Protein AF-A0A1H4N1U4-F1 (afdb_monomer)

Sequence (52 aa):
MRTSILDAIEDPSRRTRAGIVCPSCGSAHVAQVLGDNGGVSYVCTACGHSWS

InterPro domains:
  IPR024064 FdhE-like superfamily [G3DSA:3.90.1670.10] (2-52)
  IPR024064 FdhE-like superfamily [SSF144020] (21-52)

Mean predicted aligned error: 11.48 Å

Radius of gyration: 15.82 Å; Cα contacts (8 Å, |Δi|>4): 59; chains: 1; bounding box: 24×20×54 Å

Solvent-accessible surface area (backbone atoms only — not comparable to full-atom values): 3491 Å² total; per-residue (Å²): 133,88,83,68,76,84,66,74,67,66,52,81,71,74,73,52,65,92,58,71,51,33,91,88,78,67,45,67,50,54,47,79,43,77,44,98,84,76,46,61,32,38,34,20,78,80,81,69,56,70,53,108

Foldseek 3Di:
DDDDCVVVPPPPCVPQPVADADPVPRHSQKDWDQDPVRDIKIARPVPGDIDD

pLDDT: mean 77.93, std 18.35, range [45.28, 95.62]

Structure (mmCIF, N/CA/C/O backbone):
data_AF-A0A1H4N1U4-F1
#
_entry.id   AF-A0A1H4N1U4-F1
#
loop_
_atom_site.group_PDB
_atom_site.id
_atom_site.type_symbol
_atom_site.label_atom_id
_atom_site.label_alt_id
_atom_site.label_comp_id
_atom_site.label_asym_id
_atom_site.label_entity_id
_atom_site.label_seq_id
_atom_site.pdbx_PDB_ins_code
_atom_site.Cartn_x
_atom_site.Cartn_y
_atom_site.Cartn_z
_atom_site.occupancy
_atom_site.B_iso_or_equiv
_atom_site.auth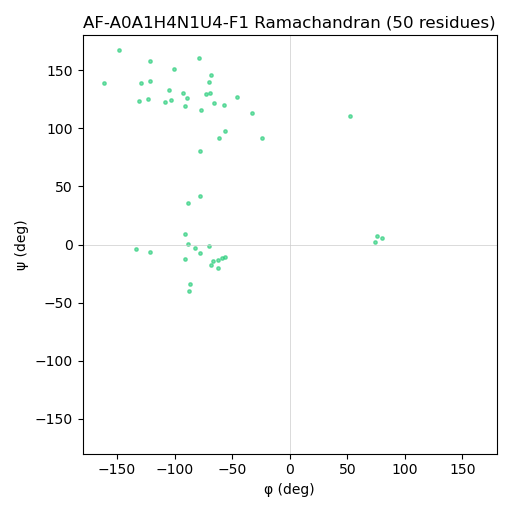_seq_id
_atom_site.auth_comp_id
_atom_site.auth_asym_id
_atom_site.auth_atom_id
_atom_site.pdbx_PDB_model_num
ATOM 1 N N . MET A 1 1 ? -6.472 -10.714 43.181 1.00 45.28 1 MET A N 1
ATOM 2 C CA . MET A 1 1 ? -5.414 -10.591 42.149 1.00 45.28 1 MET A CA 1
ATOM 3 C C . MET A 1 1 ? -5.780 -11.557 41.030 1.00 45.28 1 MET A C 1
ATOM 5 O O . MET A 1 1 ? -5.920 -12.731 41.324 1.00 45.28 1 MET A O 1
ATOM 9 N N . ARG A 1 2 ? -6.322 -11.065 39.901 1.00 58.16 2 ARG A N 1
ATOM 10 C CA . ARG A 1 2 ? -5.600 -10.839 38.619 1.00 58.16 2 ARG A CA 1
ATOM 11 C C . ARG A 1 2 ? -4.855 -12.118 38.199 1.00 58.16 2 ARG A C 1
ATOM 13 O O . ARG A 1 2 ? -3.913 -12.487 38.877 1.00 58.16 2 ARG A O 1
ATOM 20 N N . THR A 1 3 ? -5.236 -12.832 37.145 1.00 46.12 3 THR A N 1
ATOM 21 C CA . THR A 1 3 ? -5.424 -12.323 35.781 1.00 46.12 3 THR A CA 1
ATOM 22 C C . THR A 1 3 ? -6.280 -13.290 34.948 1.00 46.12 3 THR A C 1
ATOM 24 O O . THR A 1 3 ? -6.161 -14.507 35.079 1.00 46.12 3 THR A O 1
ATOM 27 N N . SER A 1 4 ? -7.185 -12.739 34.141 1.00 54.81 4 SER A N 1
ATOM 28 C CA . SER A 1 4 ? -8.108 -13.469 33.276 1.00 54.81 4 SER A CA 1
ATOM 29 C C . SER A 1 4 ? -7.360 -14.062 32.086 1.00 54.81 4 SER A C 1
ATOM 31 O O . SER A 1 4 ? -6.684 -13.346 31.356 1.00 54.81 4 SER A O 1
ATOM 33 N N . ILE A 1 5 ? -7.550 -15.359 31.836 1.00 63.75 5 ILE A N 1
ATOM 34 C CA . ILE A 1 5 ? -7.011 -16.084 30.669 1.00 63.75 5 ILE A CA 1
ATOM 35 C C . ILE A 1 5 ? -7.475 -15.493 29.318 1.00 63.75 5 ILE A C 1
ATOM 37 O O . ILE A 1 5 ? -6.918 -15.806 28.274 1.00 63.75 5 ILE A O 1
ATOM 41 N N . LEU A 1 6 ? -8.464 -14.593 29.358 1.00 56.66 6 LEU A N 1
ATOM 42 C CA . LEU A 1 6 ? -8.958 -13.795 28.236 1.00 56.66 6 LEU A CA 1
ATOM 43 C C . LEU A 1 6 ? -7.936 -12.766 27.707 1.00 56.66 6 LEU A C 1
ATOM 45 O O . LEU A 1 6 ? -8.130 -12.278 26.602 1.00 56.66 6 LEU A O 1
ATOM 49 N N . ASP A 1 7 ? -6.853 -12.471 28.437 1.00 54.66 7 ASP A N 1
ATOM 50 C CA . ASP A 1 7 ? -5.742 -11.632 27.941 1.00 54.66 7 ASP A CA 1
ATOM 51 C C . ASP A 1 7 ? -4.624 -12.455 27.266 1.00 54.66 7 ASP A C 1
ATOM 53 O O . ASP A 1 7 ? -3.766 -11.901 26.595 1.00 54.66 7 ASP A O 1
ATOM 57 N N . ALA A 1 8 ? -4.613 -13.789 27.403 1.00 52.69 8 ALA A N 1
ATOM 58 C CA . ALA A 1 8 ? -3.559 -14.642 26.832 1.00 52.69 8 ALA A CA 1
ATOM 59 C C . ALA A 1 8 ? -3.843 -15.102 25.390 1.00 52.69 8 ALA A C 1
ATOM 61 O O . ALA A 1 8 ? -3.023 -15.794 24.789 1.00 52.69 8 ALA A O 1
ATOM 62 N N . ILE A 1 9 ? -4.976 -14.689 24.817 1.00 59.12 9 ILE A N 1
ATOM 63 C CA . ILE A 1 9 ? -5.208 -14.712 23.368 1.00 59.12 9 ILE A CA 1
ATOM 64 C C . ILE A 1 9 ? -4.720 -13.414 22.720 1.00 59.12 9 ILE A C 1
ATOM 66 O O . ILE A 1 9 ? -5.348 -12.920 21.784 1.00 59.12 9 ILE A O 1
ATOM 70 N N . GLU A 1 10 ? -3.624 -12.829 23.216 1.00 54.94 10 GLU 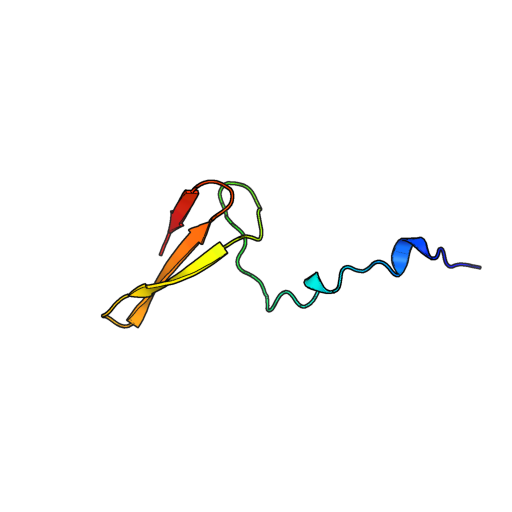A N 1
ATOM 71 C CA . GLU A 1 10 ? -2.853 -11.906 22.392 1.00 54.94 10 GLU A CA 1
ATOM 72 C C . GLU A 1 10 ? -2.470 -12.659 21.123 1.00 54.94 10 GLU A C 1
ATOM 74 O O . GLU A 1 10 ? -1.564 -13.492 21.090 1.00 54.94 10 GLU A O 1
ATOM 79 N N . ASP A 1 11 ? -3.288 -12.404 20.108 1.00 53.09 11 ASP A N 1
ATOM 80 C CA . ASP A 1 11 ? -3.233 -12.990 18.795 1.00 53.09 11 ASP A CA 1
ATOM 81 C C . ASP A 1 11 ? -1.770 -12.959 18.329 1.00 53.09 11 ASP A C 1
AT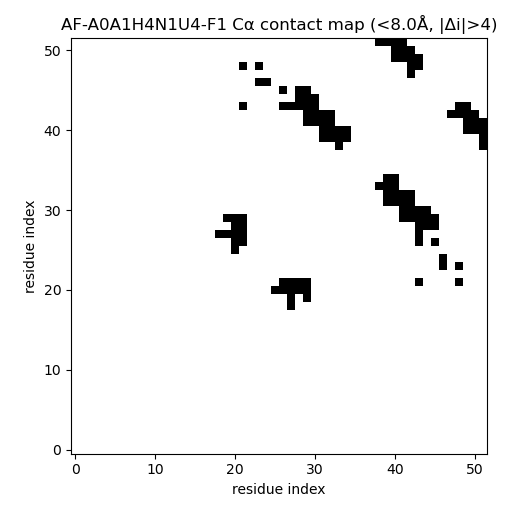OM 83 O O . ASP A 1 11 ? -1.146 -11.889 18.371 1.00 53.09 11 ASP A O 1
ATOM 87 N N . PRO A 1 12 ? -1.177 -14.091 17.908 1.00 49.84 12 PRO A N 1
ATOM 88 C CA . PRO A 1 12 ? 0.200 -14.114 17.415 1.00 49.84 12 PRO A CA 1
ATOM 89 C C . PRO A 1 12 ? 0.429 -13.139 16.240 1.00 49.84 12 PRO A C 1
ATOM 91 O O . PRO 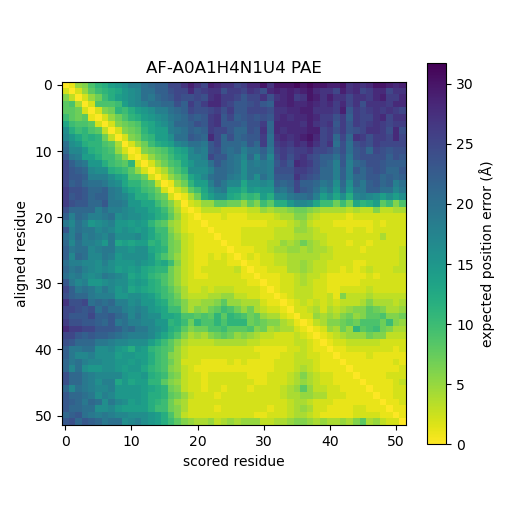A 1 12 ? 1.580 -12.844 15.905 1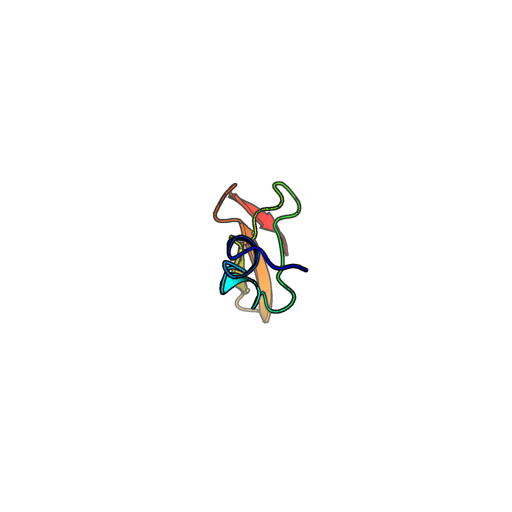.00 49.84 12 PRO A O 1
ATOM 94 N N . SER A 1 13 ? -0.637 -12.565 15.670 1.00 53.06 13 SER A N 1
ATOM 95 C CA . SER A 1 13 ? -0.620 -11.414 14.766 1.00 53.06 13 SER A CA 1
ATOM 96 C C . SER A 1 13 ? -0.073 -10.120 15.388 1.00 53.06 13 SER A C 1
ATOM 98 O O . SER A 1 13 ? 0.306 -9.221 14.650 1.00 53.06 13 SER A O 1
ATOM 100 N N . ARG A 1 14 ? 0.106 -9.990 16.713 1.00 51.16 14 ARG A N 1
ATOM 101 C CA . ARG A 1 14 ? 0.810 -8.825 17.305 1.00 51.16 14 ARG A CA 1
ATOM 102 C C . ARG A 1 14 ? 2.315 -8.781 17.028 1.00 51.16 14 ARG A C 1
ATOM 104 O O . ARG A 1 14 ? 2.954 -7.776 17.335 1.00 51.16 14 ARG A O 1
ATOM 111 N N . ARG A 1 15 ? 2.876 -9.772 16.325 1.00 48.47 15 ARG A N 1
ATOM 112 C CA . ARG A 1 15 ? 4.090 -9.572 15.509 1.00 48.47 15 ARG A CA 1
ATOM 113 C C . ARG A 1 15 ? 3.777 -8.878 14.180 1.00 48.47 15 ARG A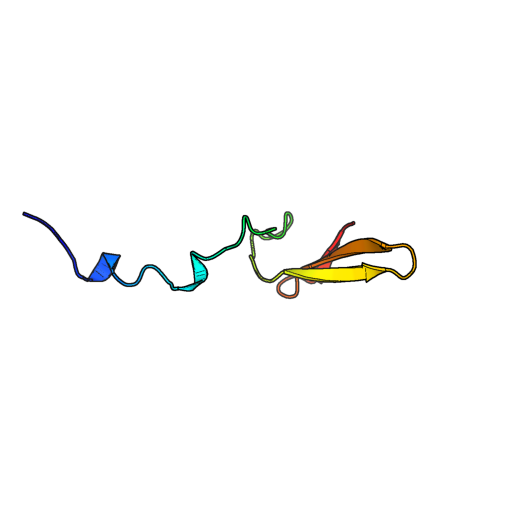 C 1
ATOM 115 O O . ARG A 1 15 ? 4.367 -9.178 13.146 1.00 48.47 15 ARG A O 1
ATOM 122 N N . THR A 1 16 ? 2.909 -7.879 14.213 1.00 51.47 16 THR A N 1
ATOM 123 C CA . THR A 1 16 ? 2.875 -6.823 13.217 1.00 51.47 16 THR A CA 1
ATOM 124 C C . THR A 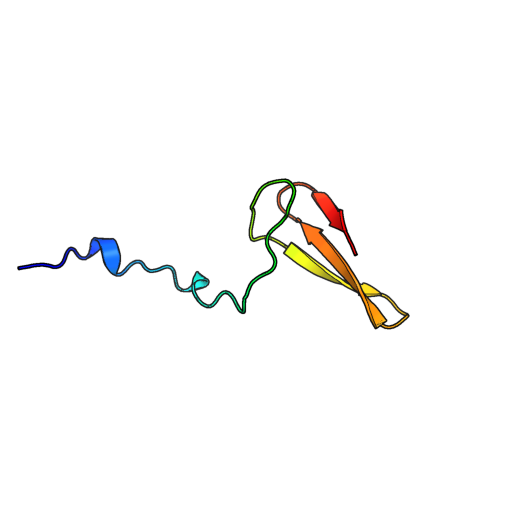1 16 ? 4.225 -6.106 13.286 1.00 51.47 16 THR A C 1
ATOM 126 O O . THR A 1 16 ? 4.405 -5.179 14.074 1.00 51.47 16 THR A O 1
ATOM 129 N N . ARG A 1 17 ? 5.209 -6.545 12.476 1.00 53.03 17 ARG A N 1
ATOM 130 C CA . ARG A 1 17 ? 6.245 -5.649 11.915 1.00 53.03 17 ARG A CA 1
ATOM 131 C C . ARG A 1 17 ? 5.545 -4.316 11.704 1.00 53.03 17 ARG A C 1
ATOM 133 O O . ARG A 1 17 ? 4.623 -4.386 10.914 1.00 53.03 17 ARG A O 1
ATOM 140 N N . ALA A 1 18 ? 5.874 -3.228 12.415 1.00 55.84 18 ALA A N 1
ATOM 141 C CA . ALA A 1 18 ? 5.152 -1.942 12.382 1.00 55.84 18 ALA A CA 1
ATOM 142 C C . ALA A 1 18 ? 4.368 -1.760 11.065 1.00 55.84 18 ALA A C 1
ATOM 144 O O . ALA A 1 18 ? 4.943 -1.451 10.023 1.00 55.84 18 ALA A O 1
ATOM 145 N N . GLY A 1 19 ? 3.106 -2.189 11.086 1.00 72.69 19 GLY A N 1
ATOM 146 C CA . GLY A 1 19 ? 2.508 -2.833 9.916 1.00 72.69 19 GLY A CA 1
ATOM 147 C C . GLY A 1 19 ? 1.605 -1.867 9.238 1.00 72.69 19 GLY A C 1
ATOM 148 O O . GLY A 1 19 ? 0.717 -1.301 9.869 1.00 72.69 19 GLY A O 1
ATOM 149 N N . ILE A 1 20 ? 1.872 -1.658 7.963 1.00 84.19 20 ILE A N 1
ATOM 150 C CA . ILE A 1 20 ? 1.083 -0.760 7.156 1.00 84.19 20 ILE A CA 1
ATOM 151 C C . ILE A 1 20 ? -0.386 -1.211 7.186 1.00 84.19 20 ILE A C 1
ATOM 153 O O . ILE A 1 20 ? -0.718 -2.344 6.840 1.00 84.19 20 ILE A O 1
ATOM 157 N N . VAL A 1 21 ? -1.258 -0.328 7.668 1.00 91.19 21 VAL A N 1
ATOM 158 C CA . VAL A 1 21 ? -2.711 -0.524 7.670 1.00 91.19 21 VAL A CA 1
ATOM 159 C C . VAL A 1 21 ? -3.315 0.249 6.512 1.00 91.19 21 VAL A C 1
ATOM 161 O O . VAL A 1 21 ? -2.786 1.280 6.095 1.00 91.19 21 VAL A O 1
ATOM 164 N N . CYS A 1 22 ? -4.435 -0.234 5.987 1.00 93.94 22 CYS A N 1
ATOM 165 C CA . CYS A 1 22 ? -5.140 0.475 4.935 1.00 93.94 22 CYS A CA 1
ATOM 166 C C . CYS A 1 22 ? -5.690 1.812 5.470 1.00 93.94 22 CYS A C 1
ATOM 168 O O . CYS A 1 22 ? -6.522 1.789 6.381 1.00 93.94 22 CYS A O 1
ATOM 170 N N . PRO A 1 23 ? -5.325 2.966 4.881 1.00 93.31 23 PRO A N 1
ATOM 171 C CA . PRO A 1 23 ? -5.822 4.269 5.331 1.00 93.31 23 PRO A CA 1
ATOM 172 C C . PRO A 1 23 ? -7.323 4.464 5.065 1.00 93.31 23 PRO A C 1
ATOM 174 O O . PRO A 1 23 ? -7.946 5.328 5.670 1.00 93.31 23 PRO A O 1
ATOM 177 N N . SER A 1 24 ? -7.917 3.662 4.174 1.00 92.94 24 SER A N 1
ATOM 178 C CA . SER A 1 24 ? -9.331 3.772 3.809 1.00 92.94 24 SER A CA 1
ATOM 179 C 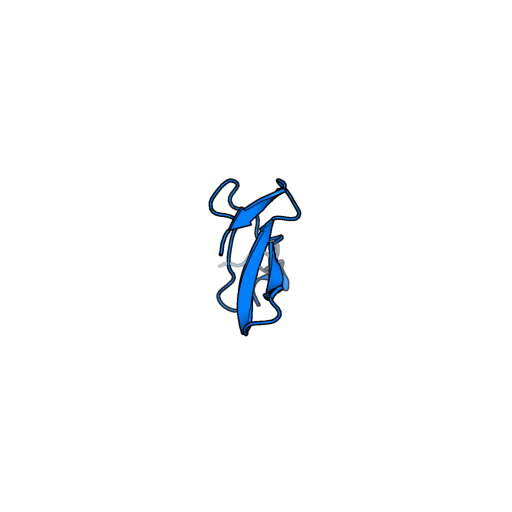C . SER A 1 24 ? -10.270 2.991 4.736 1.00 92.94 24 SER A C 1
ATOM 181 O O . SER A 1 24 ? -11.394 3.435 4.949 1.00 92.94 24 SER A O 1
ATOM 183 N N . CYS A 1 25 ? -9.851 1.840 5.274 1.00 93.69 25 CYS A N 1
ATOM 184 C CA . CYS A 1 25 ? -10.733 0.955 6.052 1.00 93.69 25 CYS A CA 1
ATOM 185 C C . CYS A 1 25 ? -10.128 0.445 7.370 1.00 93.69 25 CYS A C 1
ATOM 187 O O . CYS A 1 25 ? -10.801 -0.268 8.110 1.00 93.69 25 CYS A O 1
ATOM 189 N N . GLY A 1 26 ? -8.861 0.759 7.659 1.00 90.31 26 GLY A N 1
ATOM 190 C CA . GLY A 1 26 ? -8.159 0.324 8.871 1.00 90.31 26 GLY A CA 1
ATOM 191 C C . GLY A 1 26 ? -7.733 -1.150 8.888 1.00 90.31 26 GLY A C 1
ATOM 192 O O . GLY A 1 26 ? -7.162 -1.607 9.873 1.00 90.31 26 GLY A O 1
ATOM 193 N N . SER A 1 27 ? -7.984 -1.908 7.816 1.00 89.12 27 SER A N 1
ATOM 194 C CA . SER A 1 27 ? -7.592 -3.319 7.722 1.00 89.12 27 SER A CA 1
ATOM 195 C C . SER A 1 27 ? -6.075 -3.486 7.608 1.00 89.12 27 SER A C 1
ATOM 197 O O . SER A 1 27 ? -5.420 -2.765 6.856 1.00 89.12 27 SER A O 1
ATOM 199 N N . ALA A 1 28 ? -5.527 -4.490 8.295 1.00 89.88 28 ALA A N 1
ATOM 200 C CA . ALA A 1 28 ? -4.121 -4.891 8.185 1.00 89.88 28 ALA A CA 1
ATOM 201 C C . ALA A 1 28 ? -3.836 -5.806 6.974 1.00 89.88 28 ALA A C 1
ATOM 203 O O . ALA A 1 28 ? -2.691 -6.178 6.728 1.00 89.88 28 ALA A O 1
ATOM 204 N N . HIS A 1 29 ? -4.865 -6.181 6.206 1.00 91.06 29 HIS A N 1
ATOM 205 C CA . HIS A 1 29 ? -4.733 -7.021 5.015 1.00 91.06 29 HIS A CA 1
ATOM 206 C C . HIS A 1 29 ? -4.220 -6.186 3.836 1.00 91.06 29 HIS A C 1
ATOM 208 O O . HIS A 1 29 ? -4.999 -5.713 3.001 1.00 91.06 29 HIS A O 1
ATOM 214 N N . VAL A 1 30 ? -2.907 -5.958 3.808 1.00 93.12 30 VAL A N 1
ATOM 215 C CA . VAL A 1 30 ? -2.223 -5.156 2.790 1.00 93.12 30 VAL A CA 1
ATOM 216 C C . VAL A 1 30 ? -1.142 -5.991 2.112 1.00 93.12 30 VAL A C 1
ATOM 218 O O . VAL A 1 30 ? -0.258 -6.538 2.767 1.00 93.12 30 VAL A O 1
ATOM 221 N N . ALA A 1 31 ? -1.210 -6.071 0.786 1.00 93.31 31 ALA A N 1
ATOM 222 C CA . ALA A 1 31 ? -0.171 -6.634 -0.057 1.00 93.31 31 ALA A CA 1
ATOM 223 C C . ALA A 1 31 ? 0.776 -5.521 -0.516 1.00 93.31 31 ALA A C 1
ATOM 225 O O . ALA A 1 31 ? 0.331 -4.489 -1.016 1.00 93.31 31 ALA A O 1
ATOM 226 N N . GLN A 1 32 ? 2.078 -5.746 -0.363 1.00 92.12 32 GLN A N 1
ATOM 227 C CA . GLN A 1 32 ? 3.110 -4.900 -0.947 1.00 92.12 32 GLN A CA 1
ATOM 228 C C . GLN A 1 32 ? 3.441 -5.420 -2.350 1.00 92.12 32 GLN A C 1
ATOM 230 O O . GLN A 1 32 ? 3.779 -6.591 -2.518 1.00 92.12 32 GLN A O 1
ATOM 235 N N . VAL A 1 33 ? 3.357 -4.547 -3.346 1.00 91.31 33 VAL A N 1
ATOM 236 C CA . VAL A 1 33 ? 3.719 -4.803 -4.739 1.00 91.31 33 VAL A CA 1
ATOM 237 C C . VAL A 1 33 ? 5.008 -4.043 -5.027 1.00 91.31 33 VAL A C 1
ATOM 239 O O . VAL A 1 33 ? 5.072 -2.831 -4.838 1.00 91.31 33 VAL A O 1
ATOM 242 N N . LEU A 1 34 ? 6.051 -4.749 -5.456 1.00 89.88 34 LEU A N 1
ATOM 243 C CA . LEU A 1 34 ? 7.296 -4.128 -5.896 1.00 89.88 34 LEU A CA 1
ATOM 244 C C . LEU A 1 34 ? 7.205 -3.888 -7.404 1.00 89.88 34 LEU A C 1
ATOM 246 O O . LEU A 1 34 ? 7.012 -4.835 -8.163 1.00 89.88 34 LEU A O 1
ATOM 250 N N . GLY A 1 35 ? 7.301 -2.631 -7.824 1.00 85.81 35 GLY A N 1
ATOM 251 C CA . GLY A 1 35 ? 7.357 -2.267 -9.235 1.00 85.81 35 GLY A CA 1
ATOM 252 C C . GLY A 1 35 ? 8.747 -2.496 -9.826 1.00 85.81 35 GLY A C 1
ATOM 253 O O . GLY A 1 35 ? 9.749 -2.513 -9.110 1.00 85.81 35 GLY A O 1
ATOM 254 N N . ASP A 1 36 ? 8.821 -2.585 -11.153 1.00 86.38 36 ASP A N 1
ATOM 255 C CA . ASP A 1 36 ? 10.060 -2.897 -11.885 1.00 86.38 36 ASP A CA 1
ATOM 256 C C . ASP A 1 36 ? 11.176 -1.850 -11.695 1.00 86.38 36 ASP A C 1
ATOM 258 O O . ASP A 1 36 ? 12.356 -2.145 -11.859 1.00 86.38 36 ASP A O 1
ATOM 262 N N . ASN A 1 37 ? 10.815 -0.629 -11.284 1.00 84.31 37 ASN A N 1
ATOM 263 C CA . ASN A 1 37 ? 11.747 0.467 -10.990 1.00 84.31 37 ASN A CA 1
ATOM 264 C C . ASN A 1 37 ? 12.200 0.520 -9.515 1.00 84.31 37 ASN A C 1
ATOM 266 O O . ASN A 1 37 ? 12.781 1.515 -9.087 1.00 84.31 37 ASN A O 1
ATOM 270 N N . GLY A 1 38 ? 11.874 -0.491 -8.702 1.00 85.00 38 GLY A N 1
ATOM 271 C CA . GLY A 1 38 ? 12.124 -0.477 -7.254 1.00 85.00 38 GLY A CA 1
ATOM 272 C C . GLY A 1 38 ? 11.149 0.397 -6.455 1.00 85.00 38 GLY A C 1
ATOM 273 O O . GLY A 1 38 ? 11.332 0.588 -5.254 1.00 85.00 38 GLY A O 1
ATOM 274 N N . GLY A 1 39 ? 10.105 0.918 -7.106 1.00 91.44 39 GLY A N 1
ATOM 275 C CA . GLY A 1 39 ? 8.990 1.575 -6.432 1.00 91.44 39 GLY A CA 1
ATOM 276 C C . GLY A 1 39 ? 8.171 0.567 -5.632 1.00 91.44 39 GLY A C 1
ATOM 277 O O . GLY A 1 39 ? 8.025 -0.587 -6.034 1.00 91.44 39 GLY A O 1
ATOM 278 N N . VAL A 1 40 ? 7.628 1.006 -4.503 1.00 91.44 40 VAL A N 1
ATOM 279 C CA . VAL A 1 40 ? 6.712 0.199 -3.703 1.00 91.44 40 VAL A CA 1
ATOM 280 C C . VAL A 1 40 ? 5.302 0.725 -3.914 1.00 91.44 40 VAL A C 1
ATOM 282 O O . VAL A 1 40 ? 5.071 1.925 -3.842 1.00 91.44 40 VAL A O 1
ATOM 285 N N . SER A 1 41 ? 4.372 -0.185 -4.157 1.00 92.12 41 SER A N 1
ATOM 286 C CA . SER A 1 41 ? 2.943 0.077 -4.089 1.00 92.12 41 SER A CA 1
ATOM 287 C C . SER A 1 41 ? 2.308 -0.856 -3.075 1.00 92.12 41 SER A C 1
ATOM 289 O O . SER A 1 41 ? 2.831 -1.921 -2.748 1.00 92.12 41 SER A O 1
ATOM 291 N N . TYR A 1 42 ? 1.159 -0.455 -2.571 1.00 93.25 42 TYR A N 1
ATOM 292 C CA . TYR A 1 42 ? 0.410 -1.183 -1.570 1.00 93.25 42 TYR A CA 1
ATOM 293 C C . TYR A 1 42 ? -1.026 -1.337 -2.043 1.00 93.25 42 TYR A C 1
ATOM 295 O O . TYR A 1 42 ? -1.618 -0.410 -2.595 1.00 93.25 42 TYR A O 1
ATOM 303 N N . VAL A 1 43 ? -1.592 -2.517 -1.819 1.00 94.62 43 VAL A N 1
ATOM 304 C CA . VAL A 1 43 ? -2.979 -2.832 -2.157 1.00 94.62 43 VAL A CA 1
ATOM 305 C C . VAL A 1 43 ? -3.636 -3.477 -0.951 1.00 94.62 43 VAL A C 1
ATOM 307 O O . VAL A 1 43 ? -3.172 -4.500 -0.450 1.00 94.62 43 VAL A O 1
ATOM 310 N N . CYS A 1 44 ? -4.740 -2.905 -0.481 1.00 95.62 44 CYS A N 1
ATOM 311 C CA . CYS A 1 44 ? -5.554 -3.541 0.539 1.00 95.62 44 CYS A CA 1
ATOM 312 C C . CYS A 1 44 ? -6.402 -4.647 -0.090 1.00 95.62 44 CYS A C 1
ATOM 314 O O . CYS A 1 44 ? -7.300 -4.373 -0.884 1.00 95.62 44 CYS A O 1
ATOM 316 N N . THR A 1 45 ? -6.170 -5.895 0.306 1.00 94.38 45 THR A N 1
ATOM 317 C CA . THR A 1 45 ? -6.928 -7.050 -0.198 1.00 94.38 45 THR A CA 1
ATOM 318 C C . THR A 1 45 ? -8.309 -7.183 0.448 1.00 94.38 45 THR A C 1
ATOM 320 O O . THR A 1 45 ? -9.114 -7.989 -0.004 1.00 94.38 45 THR A O 1
ATOM 323 N N . ALA A 1 46 ? -8.609 -6.371 1.471 1.00 93.19 46 ALA A N 1
ATOM 324 C CA . ALA A 1 46 ? -9.925 -6.329 2.106 1.00 93.19 46 ALA A CA 1
ATOM 325 C C . ALA A 1 46 ? -10.907 -5.359 1.424 1.00 93.19 46 ALA A C 1
ATOM 327 O O . ALA A 1 46 ? -12.082 -5.688 1.305 1.00 93.19 46 ALA A O 1
ATOM 328 N N . CYS A 1 47 ? -10.460 -4.170 0.993 1.00 95.25 47 CYS A N 1
ATOM 329 C CA . CYS A 1 47 ? -11.342 -3.156 0.385 1.00 95.25 47 CYS A CA 1
ATOM 330 C C . CYS A 1 47 ? -10.955 -2.733 -1.040 1.00 95.25 47 CYS A C 1
ATOM 332 O O . CYS A 1 47 ? -11.693 -1.973 -1.661 1.00 95.25 47 CYS A O 1
ATOM 334 N N . GLY A 1 48 ? -9.812 -3.187 -1.562 1.00 94.94 48 GLY A N 1
ATOM 335 C CA . GLY A 1 48 ? -9.339 -2.849 -2.908 1.00 94.94 48 GLY A CA 1
ATOM 336 C C . GLY A 1 48 ? -8.660 -1.482 -3.035 1.00 94.94 48 GLY A C 1
ATOM 337 O O . GLY A 1 48 ? -8.322 -1.077 -4.141 1.00 94.94 48 GLY A O 1
ATOM 338 N N . HIS A 1 49 ? -8.437 -0.760 -1.933 1.00 94.94 49 HIS A N 1
ATOM 339 C CA . HIS A 1 49 ? -7.727 0.520 -1.970 1.00 94.94 49 HIS A CA 1
ATOM 340 C C . HIS A 1 49 ? -6.240 0.322 -2.295 1.00 94.94 49 HIS A C 1
ATOM 342 O O . HIS A 1 49 ? -5.571 -0.478 -1.638 1.00 94.94 49 HIS A O 1
ATOM 348 N N . SER A 1 50 ? -5.716 1.074 -3.262 1.00 92.94 50 SER A N 1
ATOM 349 C CA . SER A 1 50 ? -4.314 1.028 -3.690 1.00 92.94 50 SER A CA 1
ATOM 350 C C . SER A 1 50 ? -3.626 2.385 -3.539 1.00 92.94 50 SER A C 1
ATOM 352 O O . SER A 1 50 ? -4.230 3.407 -3.869 1.00 92.94 50 SER A O 1
ATOM 354 N N . TRP A 1 51 ? -2.368 2.395 -3.098 1.00 93.38 51 TRP A N 1
ATOM 355 C CA . TRP A 1 51 ? -1.531 3.596 -2.963 1.00 93.38 51 TRP A CA 1
ATOM 356 C C . TRP A 1 51 ? -0.047 3.269 -3.205 1.00 93.38 51 TRP A C 1
ATOM 358 O O . TRP A 1 51 ? 0.320 2.095 -3.253 1.00 93.38 51 TRP A O 1
ATOM 368 N N . SER A 1 52 ? 0.794 4.292 -3.368 1.00 88.94 52 SER A N 1
ATOM 369 C CA . SER A 1 52 ? 2.254 4.169 -3.529 1.00 88.94 52 SER A CA 1
ATOM 370 C C . SER A 1 52 ? 2.979 4.899 -2.408 1.00 88.94 52 SER A C 1
ATOM 372 O O . SER A 1 52 ? 2.496 5.993 -2.040 1.00 88.94 52 SER A O 1
#

Nearest PDB structures (foldseek):
  8cas-assembly1_m  TM=7.425E-01  e=1.221E-01  Saccharomyces cerevisiae W303
  6fyx-assembly1_m  TM=7.515E-01  e=1.966E-01  Saccharomyces cerevisiae S288C
  3l4h-assembly1_A  TM=8.142E-01  e=4.199E+00  Homo sapiens
  6kkg-assembly2_B  TM=6.393E-01  e=2.608E+00  Mus musculus
  6jjz-assembly2_B  TM=5.315E-01  e=1.987E+00  Mus musculus

Secondary structure (DSSP, 8-state):
----GGGS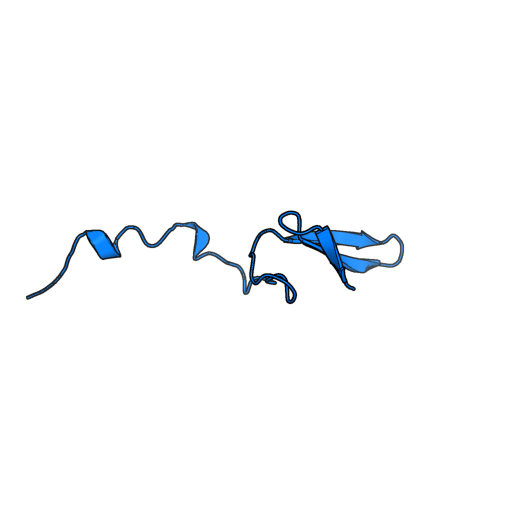---GGG---SPPPPTTT--S-EEEEE-TTS-EEEEETTT--EE-

Organism: Streptomyces melanosporofaciens (NCBI:txid67327)